Protein AF-A0A950BNY7-F1 (afdb_monomer_lite)

Structure (mmCIF, N/CA/C/O backbone):
d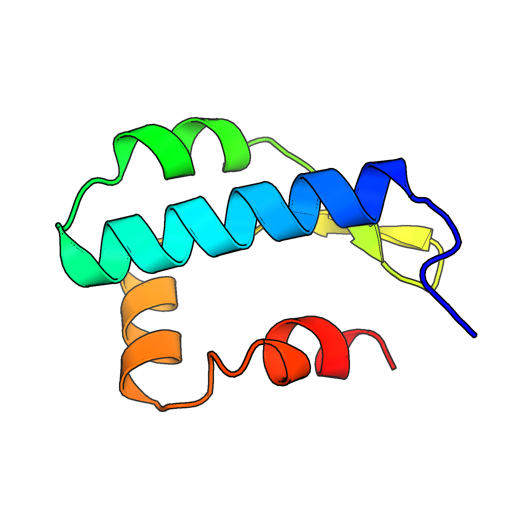ata_AF-A0A950BNY7-F1
#
_entry.id   AF-A0A950BNY7-F1
#
loop_
_atom_site.group_PDB
_atom_site.id
_atom_site.type_symbol
_atom_site.label_atom_id
_atom_site.label_alt_id
_atom_site.label_comp_id
_atom_site.label_asym_id
_atom_site.label_entity_id
_atom_site.label_seq_id
_atom_site.pdbx_PDB_ins_code
_atom_site.Cartn_x
_atom_site.Cartn_y
_atom_site.Cartn_z
_atom_site.occupancy
_atom_site.B_iso_or_equiv
_atom_site.auth_seq_id
_atom_site.auth_comp_id
_atom_site.auth_asym_id
_atom_site.auth_atom_id
_atom_site.pdbx_PDB_model_num
ATOM 1 N N . MET A 1 1 ? 10.504 -13.626 -17.006 1.00 35.88 1 MET A N 1
ATOM 2 C CA . MET A 1 1 ? 11.682 -12.914 -16.460 1.00 35.88 1 MET A CA 1
ATOM 3 C C . MET A 1 1 ? 11.294 -12.333 -15.112 1.00 35.88 1 MET A C 1
ATOM 5 O O . MET A 1 1 ? 10.402 -11.501 -15.051 1.00 35.88 1 MET A O 1
ATOM 9 N N . ALA A 1 2 ? 11.877 -12.864 -14.039 1.00 44.25 2 ALA A N 1
ATOM 10 C CA . ALA A 1 2 ? 11.507 -12.555 -12.665 1.00 44.25 2 ALA A CA 1
ATOM 11 C C . ALA A 1 2 ? 12.027 -11.173 -12.250 1.00 44.25 2 ALA A C 1
ATOM 13 O O . ALA A 1 2 ? 13.214 -10.895 -12.400 1.00 44.25 2 ALA A O 1
ATOM 14 N N . VAL A 1 3 ? 11.108 -10.333 -11.766 1.00 48.78 3 VAL A N 1
ATOM 15 C CA . VAL A 1 3 ? 11.286 -9.215 -10.825 1.00 48.78 3 VAL A CA 1
ATOM 16 C C . VAL A 1 3 ? 12.753 -8.798 -10.622 1.00 48.78 3 VAL A C 1
ATOM 18 O O . VAL A 1 3 ? 13.382 -9.133 -9.622 1.00 48.78 3 VAL A O 1
ATOM 21 N N . ARG A 1 4 ? 13.323 -8.077 -11.598 1.00 46.44 4 ARG A N 1
ATOM 22 C CA . ARG A 1 4 ? 14.761 -7.742 -11.626 1.00 46.44 4 ARG A CA 1
ATOM 23 C C . ARG A 1 4 ? 15.200 -6.694 -10.595 1.00 46.44 4 ARG A C 1
ATOM 25 O O . ARG A 1 4 ? 16.375 -6.363 -10.530 1.00 46.44 4 ARG A O 1
ATOM 32 N N . ASP A 1 5 ? 14.294 -6.252 -9.730 1.00 60.88 5 ASP A N 1
ATOM 33 C CA . ASP A 1 5 ? 14.603 -5.411 -8.582 1.00 60.88 5 ASP A CA 1
ATOM 34 C C . ASP A 1 5 ? 13.927 -5.996 -7.341 1.00 60.88 5 ASP A C 1
ATOM 36 O O . ASP A 1 5 ? 12.769 -5.702 -7.041 1.00 60.88 5 ASP A O 1
ATOM 40 N N . SER A 1 6 ? 14.664 -6.812 -6.584 1.00 64.12 6 SER A N 1
ATOM 41 C CA . SER A 1 6 ? 14.228 -7.349 -5.283 1.00 64.12 6 SER A CA 1
ATOM 42 C C . SER A 1 6 ? 13.690 -6.237 -4.357 1.00 64.12 6 SER A C 1
ATOM 44 O O . SER A 1 6 ? 12.698 -6.405 -3.652 1.00 64.12 6 SER A O 1
ATOM 46 N N . ARG A 1 7 ? 14.246 -5.021 -4.474 1.00 68.44 7 ARG A N 1
ATOM 47 C CA . ARG A 1 7 ? 13.773 -3.812 -3.776 1.00 68.44 7 ARG A CA 1
ATOM 48 C C . ARG A 1 7 ? 12.377 -3.354 -4.202 1.00 68.44 7 ARG A C 1
ATOM 50 O O . ARG A 1 7 ? 11.620 -2.850 -3.372 1.00 68.44 7 ARG A O 1
ATOM 57 N N . THR A 1 8 ? 12.038 -3.483 -5.480 1.00 70.25 8 THR A N 1
ATOM 58 C CA . THR A 1 8 ? 10.703 -3.161 -5.996 1.00 70.25 8 THR A CA 1
ATOM 59 C C . THR A 1 8 ? 9.705 -4.228 -5.556 1.00 70.25 8 THR A C 1
ATOM 61 O O . THR A 1 8 ? 8.616 -3.877 -5.106 1.00 70.25 8 THR A O 1
ATOM 64 N N . ALA A 1 9 ? 10.109 -5.504 -5.563 1.00 72.38 9 ALA A N 1
ATOM 65 C CA . ALA A 1 9 ? 9.309 -6.617 -5.052 1.00 72.38 9 ALA A CA 1
ATOM 66 C C . ALA A 1 9 ? 8.865 -6.381 -3.600 1.00 72.38 9 ALA A C 1
ATOM 68 O O . ALA A 1 9 ? 7.675 -6.444 -3.298 1.00 72.38 9 ALA A O 1
ATOM 69 N N . SER A 1 10 ? 9.802 -6.017 -2.717 1.00 77.88 10 SER A N 1
ATOM 70 C CA . SER A 1 10 ? 9.500 -5.751 -1.305 1.00 77.88 10 SER A CA 1
ATOM 71 C C . SER A 1 10 ? 8.551 -4.564 -1.113 1.00 77.88 10 SER A C 1
ATOM 73 O O . SER A 1 10 ? 7.667 -4.613 -0.260 1.00 77.88 10 SER A O 1
ATOM 75 N N . LYS A 1 11 ? 8.691 -3.498 -1.914 1.00 79.62 11 LYS A N 1
ATOM 76 C CA . LYS A 1 11 ? 7.785 -2.336 -1.854 1.00 79.62 11 LYS A CA 1
ATOM 77 C C . LYS A 1 11 ? 6.369 -2.691 -2.295 1.00 79.62 11 LYS A C 1
ATOM 79 O O . LYS A 1 11 ? 5.416 -2.224 -1.677 1.00 79.62 11 LYS A O 1
ATOM 84 N N . ILE A 1 12 ? 6.239 -3.508 -3.338 1.00 76.31 12 ILE A N 1
ATOM 85 C CA . ILE A 1 12 ? 4.937 -3.973 -3.820 1.00 76.31 12 ILE A CA 1
ATOM 86 C C . ILE A 1 12 ? 4.298 -4.911 -2.795 1.00 76.31 12 ILE A C 1
ATOM 88 O O . ILE A 1 12 ? 3.125 -4.740 -2.483 1.00 76.31 12 ILE A O 1
ATOM 92 N N . ALA A 1 13 ? 5.067 -5.835 -2.212 1.00 79.50 13 ALA A N 1
ATOM 93 C CA . ALA A 1 13 ? 4.578 -6.720 -1.157 1.00 79.50 13 ALA A CA 1
ATOM 94 C C . ALA A 1 13 ? 4.041 -5.923 0.046 1.00 79.50 13 ALA A C 1
ATOM 96 O O . ALA A 1 13 ? 2.916 -6.152 0.487 1.00 79.50 13 ALA A O 1
ATOM 97 N N . GLY A 1 14 ? 4.789 -4.916 0.513 1.00 84.12 14 GLY A N 1
ATOM 98 C CA . GLY A 1 14 ? 4.339 -4.035 1.596 1.00 84.12 14 GLY A CA 1
ATOM 99 C C . GLY A 1 14 ? 3.097 -3.210 1.239 1.00 84.12 14 GLY A C 1
ATOM 100 O O . GLY A 1 14 ? 2.215 -3.022 2.077 1.00 84.12 14 GLY A O 1
ATOM 101 N N . TYR A 1 15 ? 2.994 -2.746 -0.009 1.00 83.88 15 TYR A N 1
ATOM 102 C CA . TYR A 1 15 ? 1.794 -2.069 -0.500 1.00 83.88 15 TYR A CA 1
ATOM 103 C C . TYR A 1 15 ? 0.585 -3.016 -0.542 1.00 83.88 15 TYR A C 1
ATOM 105 O O . TYR A 1 15 ? -0.491 -2.643 -0.080 1.00 83.88 15 TYR A O 1
ATOM 113 N N . SER A 1 16 ? 0.760 -4.251 -1.015 1.00 79.75 16 SER A N 1
ATOM 114 C CA . SER A 1 16 ? -0.316 -5.244 -1.056 1.00 79.75 16 SER A CA 1
ATOM 115 C C . SER A 1 16 ? -0.813 -5.610 0.340 1.00 79.75 16 SER A C 1
ATOM 117 O O . SER A 1 16 ? -2.019 -5.735 0.539 1.00 79.75 16 SER A O 1
ATOM 119 N N . GLU A 1 17 ? 0.082 -5.746 1.320 1.00 84.19 17 GLU A N 1
ATOM 120 C CA . GLU A 1 17 ? -0.312 -5.966 2.715 1.00 84.19 17 GLU A CA 1
ATOM 121 C C . GLU A 1 17 ? -1.121 -4.776 3.256 1.00 84.19 17 GLU A C 1
ATOM 123 O O . GLU A 1 17 ? -2.141 -4.962 3.918 1.00 84.19 17 GLU A O 1
ATOM 128 N N . ALA A 1 18 ? -0.707 -3.544 2.941 1.00 86.12 18 ALA A N 1
ATOM 129 C CA . ALA A 1 18 ? -1.429 -2.342 3.346 1.00 86.12 18 ALA A CA 1
ATOM 130 C C . ALA A 1 18 ? -2.830 -2.261 2.721 1.00 86.12 18 ALA A C 1
ATOM 132 O O . ALA A 1 18 ? -3.778 -1.912 3.421 1.00 86.12 18 ALA A O 1
ATOM 133 N N . VAL A 1 19 ? -2.973 -2.609 1.438 1.00 84.31 19 VAL A N 1
ATOM 134 C CA . VAL A 1 19 ? -4.276 -2.687 0.758 1.00 84.31 19 VAL A CA 1
ATOM 135 C C . VAL A 1 19 ? -5.146 -3.771 1.384 1.00 84.31 19 VAL A C 1
ATOM 137 O O . VAL A 1 19 ? -6.301 -3.508 1.698 1.00 84.31 19 VAL A O 1
ATOM 140 N N . HIS A 1 20 ? -4.599 -4.964 1.624 1.00 82.31 20 HIS A N 1
ATOM 141 C CA . HIS A 1 20 ? -5.355 -6.055 2.235 1.00 82.31 20 HIS A CA 1
ATOM 142 C C . HIS A 1 20 ? -5.848 -5.679 3.636 1.00 82.31 20 HIS A C 1
ATOM 144 O O . HIS A 1 20 ? -7.019 -5.867 3.953 1.00 82.31 20 HIS A O 1
ATOM 150 N N . LYS A 1 21 ? -4.988 -5.051 4.446 1.00 84.56 21 LYS A N 1
ATOM 151 C CA . LYS A 1 21 ? -5.364 -4.555 5.771 1.00 84.56 21 LYS A CA 1
ATOM 152 C C . LYS A 1 21 ? -6.422 -3.454 5.690 1.00 84.56 21 LYS A C 1
ATOM 154 O O . LYS A 1 21 ? -7.376 -3.491 6.453 1.00 84.56 21 LYS A O 1
ATOM 159 N N . PHE A 1 22 ? -6.303 -2.524 4.741 1.00 85.25 22 PHE A N 1
ATOM 160 C CA . PHE A 1 22 ? -7.331 -1.511 4.492 1.00 85.25 22 PHE A CA 1
ATOM 161 C C . PHE A 1 22 ? -8.680 -2.142 4.124 1.00 85.25 22 PHE A C 1
ATOM 163 O O . PHE A 1 22 ? -9.703 -1.733 4.660 1.00 85.25 22 PHE A O 1
ATOM 170 N N . LEU A 1 23 ? -8.696 -3.159 3.262 1.00 81.25 23 LEU A N 1
ATOM 171 C CA . LEU A 1 23 ? -9.930 -3.853 2.886 1.00 81.25 23 LEU A CA 1
ATOM 172 C C . LEU A 1 23 ? -10.545 -4.635 4.058 1.00 81.25 23 LEU A C 1
ATOM 174 O O . LEU A 1 23 ? -11.764 -4.730 4.143 1.00 81.25 23 LEU A O 1
ATOM 178 N N . GLN A 1 24 ? -9.724 -5.165 4.970 1.00 83.25 24 GLN A N 1
ATOM 179 C CA . GLN A 1 24 ? -10.195 -5.900 6.148 1.00 83.25 24 GLN A CA 1
ATOM 180 C C . GLN A 1 24 ? -10.651 -4.995 7.301 1.00 83.25 24 GLN A C 1
ATOM 182 O O . GLN A 1 24 ? -11.628 -5.309 7.974 1.00 83.25 24 GLN A O 1
ATOM 187 N N . THR A 1 25 ? -9.928 -3.906 7.576 1.00 85.00 25 THR A N 1
ATOM 188 C CA . THR A 1 25 ? -10.115 -3.094 8.793 1.00 85.00 25 THR A CA 1
ATOM 189 C C . THR A 1 25 ? -10.573 -1.664 8.518 1.00 85.00 25 THR A C 1
ATOM 191 O O . THR A 1 25 ? -10.881 -0.940 9.459 1.00 85.00 25 THR A O 1
ATOM 194 N N . GLY A 1 26 ? -10.552 -1.213 7.261 1.00 82.38 26 GLY A N 1
ATOM 195 C CA . GLY A 1 26 ? -10.772 0.186 6.879 1.00 82.38 26 GLY A CA 1
ATOM 196 C C . GLY A 1 26 ? -9.603 1.129 7.199 1.00 82.38 26 GLY A C 1
ATOM 197 O O . GLY A 1 26 ? -9.719 2.334 6.980 1.00 82.38 26 GLY A O 1
ATOM 198 N N . ASP A 1 27 ? -8.474 0.620 7.710 1.00 83.06 27 ASP A N 1
ATOM 199 C CA . ASP A 1 27 ? -7.345 1.451 8.153 1.00 83.06 27 ASP A CA 1
ATOM 200 C C . ASP A 1 27 ? -6.493 1.929 6.968 1.00 83.06 27 ASP A C 1
ATOM 202 O O . ASP A 1 27 ? -5.766 1.168 6.326 1.00 83.06 27 ASP A O 1
ATOM 206 N N . GLU A 1 28 ? -6.557 3.230 6.693 1.00 81.25 28 GLU A N 1
ATOM 207 C CA . GLU A 1 28 ? -5.823 3.884 5.609 1.00 81.25 28 GLU A CA 1
ATOM 208 C C . GLU A 1 28 ? -4.432 4.395 6.009 1.00 81.25 28 GLU A C 1
ATOM 210 O O . GLU A 1 28 ? -3.689 4.920 5.171 1.00 81.25 28 GLU A O 1
ATOM 215 N N . SER A 1 29 ? -4.058 4.277 7.284 1.00 83.50 29 SER A N 1
ATOM 216 C CA . SER A 1 29 ? -2.840 4.891 7.824 1.00 83.50 29 SER A CA 1
ATOM 217 C C . SER A 1 29 ? -1.599 4.388 7.092 1.00 83.50 29 SER A C 1
ATOM 219 O O . SER A 1 29 ? -0.738 5.180 6.703 1.00 83.50 29 SER A O 1
ATOM 221 N N . LYS A 1 30 ? -1.549 3.079 6.805 1.00 81.81 30 LYS A N 1
ATOM 222 C CA . LYS A 1 30 ? -0.464 2.469 6.024 1.00 81.81 30 LYS A CA 1
ATOM 223 C C . LYS A 1 30 ? -0.473 2.913 4.556 1.00 81.81 30 LYS A C 1
ATOM 225 O O . LYS A 1 30 ? 0.599 3.092 3.984 1.00 81.81 30 LYS A O 1
ATOM 230 N N . LEU A 1 31 ? -1.642 3.152 3.951 1.00 82.38 31 LEU A N 1
ATOM 231 C CA . LEU A 1 31 ? -1.758 3.591 2.551 1.00 82.38 31 LEU A CA 1
ATOM 232 C C . LEU A 1 31 ? -1.176 4.994 2.327 1.00 82.38 31 LEU A C 1
ATOM 234 O O . LEU A 1 31 ? -0.600 5.261 1.270 1.00 82.38 31 LEU A O 1
ATOM 238 N N . ARG A 1 32 ? -1.244 5.890 3.322 1.00 82.81 32 ARG A N 1
ATOM 239 C CA . ARG A 1 32 ? -0.680 7.252 3.207 1.00 82.81 32 ARG A CA 1
ATOM 240 C C . ARG A 1 32 ? 0.823 7.250 2.929 1.00 82.81 32 ARG A C 1
ATOM 242 O O . ARG A 1 32 ? 1.287 8.117 2.186 1.00 82.81 32 ARG A O 1
ATOM 249 N N . THR A 1 33 ? 1.561 6.272 3.452 1.00 82.44 33 THR A N 1
ATOM 250 C CA . THR A 1 33 ? 3.003 6.105 3.205 1.00 82.44 33 THR A CA 1
ATOM 251 C C . THR A 1 33 ? 3.293 5.798 1.735 1.00 82.44 33 THR A C 1
ATOM 253 O O . THR A 1 33 ? 4.287 6.266 1.181 1.00 82.44 33 THR A O 1
ATOM 256 N N . PHE A 1 34 ? 2.383 5.087 1.064 1.00 81.88 34 PHE A N 1
ATOM 257 C CA . PHE A 1 34 ? 2.516 4.711 -0.344 1.00 81.88 34 PHE A CA 1
ATOM 258 C C . PHE A 1 34 ? 1.998 5.774 -1.322 1.00 81.8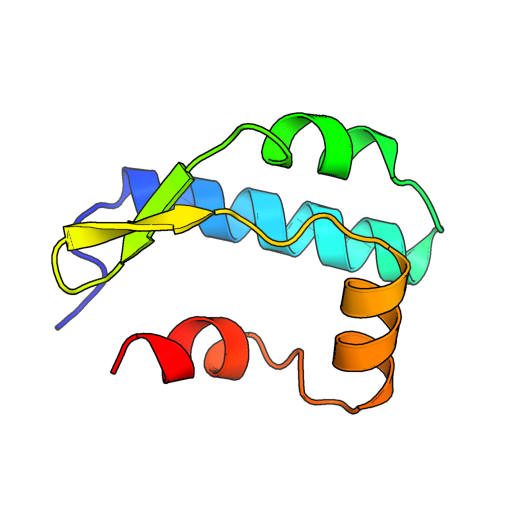8 34 PHE A C 1
ATOM 260 O O . PHE A 1 34 ? 2.366 5.749 -2.492 1.00 81.88 34 PHE A O 1
ATOM 267 N N . ARG A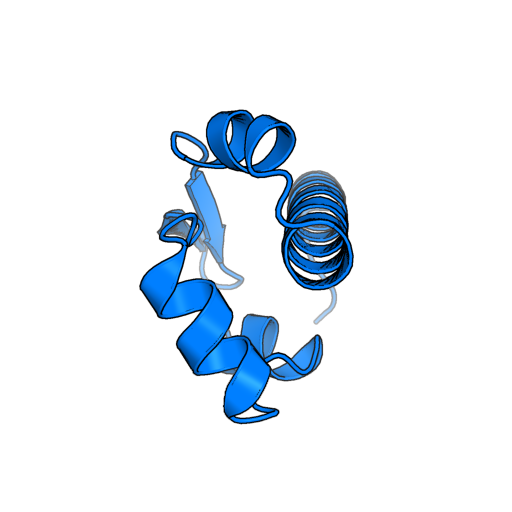 1 35 ? 1.241 6.779 -0.855 1.00 80.31 35 ARG A N 1
ATOM 268 C CA . ARG A 1 35 ? 0.612 7.809 -1.713 1.00 80.31 35 ARG A CA 1
ATOM 269 C C . ARG A 1 35 ? 1.609 8.634 -2.531 1.00 80.31 35 ARG A C 1
ATOM 271 O O . ARG A 1 35 ? 1.280 9.157 -3.597 1.00 80.31 35 ARG A O 1
ATOM 278 N N . ARG A 1 36 ? 2.823 8.812 -2.006 1.00 80.00 36 ARG A N 1
ATOM 279 C CA . ARG A 1 36 ? 3.909 9.548 -2.680 1.00 80.00 36 ARG A CA 1
ATOM 280 C C . ARG A 1 36 ? 4.957 8.623 -3.297 1.00 80.00 36 ARG A C 1
ATOM 282 O O . ARG A 1 36 ? 5.870 9.114 -3.955 1.00 80.00 36 ARG A O 1
ATOM 289 N N . LEU A 1 37 ? 4.839 7.311 -3.087 1.00 79.38 37 LEU A N 1
ATOM 290 C CA . LEU A 1 37 ? 5.782 6.343 -3.622 1.00 79.38 37 LEU A CA 1
ATOM 291 C C . LEU A 1 37 ? 5.499 6.095 -5.103 1.00 79.38 37 LEU A C 1
ATOM 293 O O . LEU A 1 37 ? 4.361 5.913 -5.539 1.00 79.38 37 LEU A O 1
ATOM 297 N N . ARG A 1 38 ? 6.584 6.091 -5.872 1.00 79.19 38 ARG A N 1
ATOM 298 C CA . ARG A 1 38 ? 6.614 5.644 -7.259 1.00 79.19 38 ARG A CA 1
ATOM 299 C C . ARG A 1 38 ? 7.467 4.389 -7.319 1.00 79.19 38 ARG A C 1
ATOM 301 O O . ARG A 1 38 ? 8.549 4.348 -6.727 1.00 79.19 38 ARG A O 1
ATOM 308 N N . ILE A 1 39 ? 6.965 3.380 -8.007 1.00 75.38 39 ILE A N 1
ATOM 309 C CA . ILE A 1 39 ? 7.700 2.153 -8.311 1.00 75.38 39 ILE A CA 1
ATOM 310 C C . ILE A 1 39 ? 8.018 2.133 -9.800 1.00 75.38 39 ILE A C 1
ATOM 312 O O . ILE A 1 39 ? 7.345 2.806 -10.574 1.00 75.38 39 ILE A O 1
ATOM 316 N N . LYS A 1 40 ? 9.054 1.400 -10.200 1.00 73.50 40 LYS A N 1
ATOM 317 C CA . LYS A 1 40 ? 9.305 1.146 -11.619 1.00 73.50 40 LYS A CA 1
ATOM 318 C C . LYS A 1 40 ? 8.563 -0.119 -12.035 1.00 73.50 40 LYS A C 1
ATOM 320 O O . LYS A 1 40 ? 8.578 -1.097 -11.288 1.00 73.50 40 LYS A O 1
ATOM 325 N N . ASP A 1 41 ? 7.910 -0.070 -13.186 1.00 70.06 41 ASP A N 1
ATOM 326 C CA . ASP A 1 41 ? 7.341 -1.241 -13.847 1.00 70.06 41 ASP A CA 1
ATOM 327 C C . ASP A 1 41 ? 8.454 -2.141 -14.422 1.00 70.06 41 ASP A C 1
ATOM 329 O O . ASP A 1 41 ? 9.642 -1.812 -14.334 1.00 70.06 41 ASP A O 1
ATOM 333 N N . ALA A 1 42 ? 8.090 -3.286 -15.006 1.00 63.69 42 ALA A N 1
ATOM 334 C CA . ALA A 1 42 ? 9.065 -4.197 -15.613 1.00 63.69 42 ALA A CA 1
ATOM 335 C C . ALA A 1 42 ? 9.775 -3.597 -16.842 1.00 63.69 42 ALA A C 1
ATOM 337 O O . ALA A 1 42 ? 10.881 -4.025 -17.167 1.00 63.69 42 ALA A O 1
ATOM 338 N N . ALA A 1 43 ? 9.173 -2.595 -17.484 1.00 65.25 43 ALA A N 1
ATOM 339 C CA . ALA A 1 43 ? 9.752 -1.817 -18.575 1.00 65.25 43 ALA A CA 1
ATOM 340 C C . ALA A 1 43 ? 10.591 -0.613 -18.081 1.00 65.25 43 ALA A C 1
ATOM 342 O O . ALA A 1 43 ? 11.190 0.100 -18.883 1.00 65.25 43 ALA A O 1
ATOM 343 N N . GLY A 1 44 ? 10.687 -0.396 -16.763 1.00 70.88 44 GLY A N 1
ATOM 344 C CA . GLY A 1 44 ? 11.422 0.702 -16.140 1.00 70.88 44 GLY A CA 1
ATOM 345 C C . GLY A 1 44 ? 10.643 2.016 -16.002 1.00 70.88 44 GLY A C 1
ATOM 346 O O . GLY A 1 44 ? 11.210 2.996 -15.506 1.00 70.88 44 GLY A O 1
ATOM 347 N N . ASN A 1 45 ? 9.363 2.057 -16.377 1.00 73.62 45 ASN A N 1
ATOM 348 C CA . ASN A 1 45 ? 8.53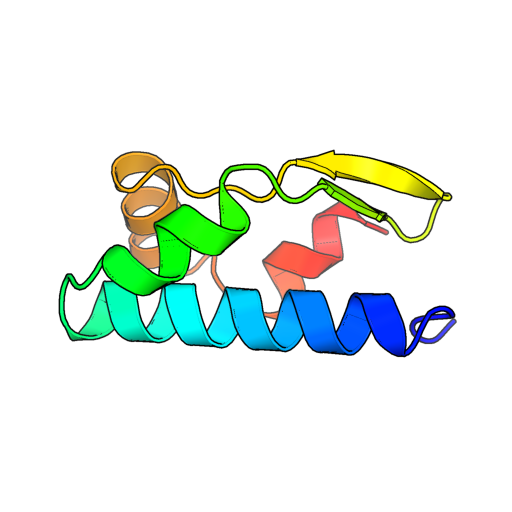6 3.255 -16.298 1.00 73.62 45 ASN A CA 1
ATOM 349 C C . ASN A 1 45 ? 8.076 3.518 -14.860 1.00 73.62 45 ASN A C 1
ATOM 351 O O . ASN A 1 45 ? 7.666 2.595 -14.151 1.00 73.62 45 ASN A O 1
ATOM 355 N N . PRO A 1 46 ? 8.102 4.777 -14.396 1.00 77.25 46 PRO A N 1
ATOM 356 C CA . PRO A 1 46 ? 7.617 5.120 -13.070 1.00 77.25 46 PRO A CA 1
ATOM 357 C C . PRO A 1 46 ? 6.085 5.041 -13.011 1.00 77.25 46 PRO A C 1
ATOM 359 O O . PRO A 1 46 ? 5.388 5.881 -13.577 1.00 77.25 46 PRO A O 1
ATOM 362 N N . ILE A 1 47 ? 5.560 4.092 -12.240 1.00 75.56 47 ILE A N 1
ATOM 363 C CA . ILE A 1 47 ? 4.138 3.981 -11.919 1.00 75.56 47 ILE A CA 1
ATOM 364 C C . ILE A 1 47 ? 3.881 4.558 -10.531 1.00 75.56 47 ILE A C 1
ATOM 366 O O . ILE A 1 47 ? 4.634 4.339 -9.575 1.00 75.56 47 ILE A O 1
ATOM 370 N N . LYS A 1 48 ? 2.781 5.298 -10.406 1.00 79.62 48 LYS A N 1
ATOM 371 C CA . LYS A 1 48 ? 2.279 5.782 -9.123 1.00 79.62 48 LYS A CA 1
ATOM 372 C C . LYS A 1 48 ? 1.411 4.695 -8.487 1.00 79.62 48 LYS A C 1
ATOM 374 O O . LYS A 1 48 ? 0.516 4.174 -9.144 1.00 79.62 48 LYS A O 1
ATOM 379 N N . LEU A 1 49 ? 1.669 4.366 -7.223 1.00 78.50 49 LEU A N 1
ATOM 380 C CA . LEU A 1 49 ? 0.846 3.398 -6.496 1.00 78.50 49 LEU A CA 1
ATOM 381 C C . LEU A 1 49 ? -0.557 3.970 -6.258 1.00 78.50 49 LEU A C 1
ATOM 383 O O . LEU A 1 49 ? -0.703 5.125 -5.846 1.00 78.50 49 LEU A O 1
ATOM 387 N N . LEU A 1 50 ? -1.583 3.158 -6.507 1.00 81.06 50 LEU A N 1
ATOM 388 C CA . LEU A 1 50 ? -2.969 3.543 -6.278 1.00 81.06 50 LEU A CA 1
ATOM 389 C C . LEU A 1 50 ? -3.269 3.518 -4.777 1.00 81.06 50 LEU A C 1
ATOM 391 O O . LEU A 1 50 ? -3.340 2.466 -4.159 1.00 81.06 50 LEU A O 1
ATOM 395 N N . THR A 1 51 ? -3.468 4.671 -4.160 1.00 82.19 51 THR A N 1
ATOM 396 C CA . THR A 1 51 ? -3.853 4.745 -2.737 1.00 82.19 51 THR A CA 1
ATOM 397 C C . THR A 1 51 ? -5.223 5.370 -2.542 1.00 82.19 51 THR A C 1
ATOM 399 O O . THR A 1 51 ? -5.564 5.758 -1.428 1.00 82.19 51 THR A O 1
ATOM 402 N N . ASP A 1 52 ? -5.964 5.561 -3.632 1.00 82.12 52 ASP A N 1
ATOM 403 C CA . ASP A 1 52 ? -7.317 6.084 -3.561 1.00 82.12 52 ASP A CA 1
ATOM 404 C C . ASP A 1 52 ? -8.254 5.009 -3.012 1.00 82.12 52 ASP A C 1
ATOM 406 O O . ASP A 1 52 ? -8.312 3.896 -3.528 1.00 82.12 52 ASP A O 1
ATOM 410 N N . LYS A 1 53 ? -8.963 5.341 -1.935 1.00 80.88 53 LYS A N 1
ATOM 411 C CA . LYS A 1 53 ? -9.802 4.394 -1.197 1.00 80.88 53 LYS A CA 1
ATOM 412 C C . LYS A 1 53 ? -10.991 3.915 -2.021 1.00 80.88 53 LYS A C 1
ATOM 414 O O . LYS A 1 53 ? -11.322 2.733 -1.964 1.00 80.88 53 LYS A O 1
ATOM 419 N N . GLN A 1 54 ? -11.617 4.816 -2.779 1.00 80.88 54 GLN A N 1
ATOM 420 C CA . GLN A 1 54 ? -12.774 4.463 -3.595 1.00 80.88 54 GLN A CA 1
ATOM 421 C C . GLN A 1 54 ? -12.358 3.547 -4.735 1.00 80.88 54 GLN A C 1
ATOM 423 O O . GLN A 1 54 ? -13.016 2.539 -4.980 1.00 80.88 54 GLN A O 1
ATOM 428 N N . GLU A 1 55 ? -11.226 3.843 -5.367 1.00 79.94 55 GLU A N 1
ATOM 429 C CA . GLU A 1 55 ? -10.718 3.004 -6.444 1.00 79.94 55 GLU A CA 1
ATOM 430 C C . GLU A 1 55 ? -10.216 1.646 -5.928 1.00 79.94 55 GLU A C 1
ATOM 432 O O . GLU A 1 55 ? -10.490 0.617 -6.541 1.00 79.94 55 GLU A O 1
ATOM 437 N N . LEU A 1 56 ? -9.563 1.600 -4.760 1.00 80.31 56 LEU A N 1
ATOM 438 C CA . LEU A 1 56 ? -9.165 0.339 -4.122 1.00 80.31 56 LEU A CA 1
ATOM 439 C C . LEU A 1 56 ? -10.372 -0.539 -3.775 1.00 80.31 56 LEU A C 1
ATOM 441 O O . LEU A 1 56 ? -10.357 -1.734 -4.061 1.00 80.31 56 LEU A O 1
ATOM 445 N N . MET A 1 57 ? -11.429 0.042 -3.201 1.00 76.62 57 MET A N 1
ATOM 446 C CA . MET A 1 57 ? -12.676 -0.681 -2.940 1.00 76.62 57 MET A CA 1
ATOM 447 C C . MET A 1 57 ? -13.332 -1.159 -4.234 1.00 76.62 57 MET A C 1
ATOM 449 O O . MET A 1 57 ? -13.815 -2.284 -4.290 1.00 76.62 57 MET A O 1
ATOM 453 N N . ARG A 1 58 ? -13.329 -0.337 -5.288 1.00 75.50 58 ARG A N 1
ATOM 454 C CA . ARG A 1 58 ? -13.898 -0.698 -6.591 1.00 75.50 58 ARG A CA 1
ATOM 455 C C . ARG A 1 58 ? -13.182 -1.897 -7.210 1.00 75.50 58 ARG A C 1
ATOM 457 O O . ARG A 1 58 ? -13.841 -2.827 -7.664 1.00 75.50 58 ARG A O 1
ATOM 464 N N . LEU A 1 59 ? -11.850 -1.893 -7.195 1.00 69.31 59 LEU A N 1
ATOM 465 C CA . LEU A 1 59 ? -11.028 -2.995 -7.704 1.00 69.31 59 LEU A CA 1
ATOM 466 C C . LEU A 1 59 ? -11.121 -4.245 -6.813 1.00 69.31 59 LEU A C 1
ATOM 468 O O . LEU A 1 59 ? -11.070 -5.364 -7.323 1.00 69.31 59 LEU A O 1
ATOM 472 N N . GLY A 1 60 ? -11.295 -4.056 -5.501 1.00 66.50 60 GLY A N 1
ATOM 473 C CA . GLY A 1 60 ? -11.459 -5.126 -4.514 1.00 66.50 60 GLY A CA 1
ATOM 474 C C . GLY A 1 60 ? -12.788 -5.847 -4.681 1.00 66.50 60 GLY A C 1
ATOM 475 O O . GLY A 1 60 ? -12.819 -7.062 -4.855 1.00 66.50 60 GLY A O 1
ATOM 476 N N . SER A 1 61 ? -13.878 -5.083 -4.723 1.00 62.69 61 SER A N 1
ATOM 477 C CA . SER A 1 61 ? -15.235 -5.593 -4.934 1.00 62.69 61 SER A CA 1
ATOM 478 C C . SER A 1 61 ? -15.432 -6.222 -6.311 1.00 62.69 61 SER A C 1
ATOM 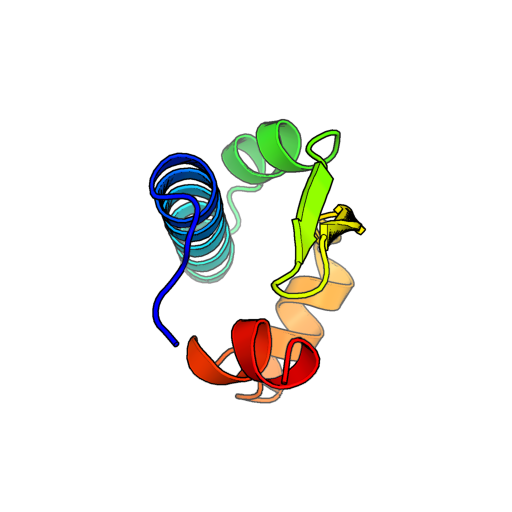480 O O . SER A 1 61 ? -16.268 -7.106 -6.456 1.00 62.69 61 SER A O 1
ATOM 482 N N . ALA A 1 62 ? -14.664 -5.807 -7.322 1.00 60.75 62 ALA A N 1
ATOM 483 C CA . ALA A 1 62 ? -14.702 -6.432 -8.641 1.00 60.75 62 ALA A CA 1
ATOM 484 C C . ALA A 1 62 ? -14.043 -7.829 -8.676 1.00 60.75 62 ALA A C 1
ATOM 486 O O . ALA A 1 62 ? -14.086 -8.481 -9.715 1.00 60.75 62 ALA A O 1
ATOM 487 N N . GLY A 1 63 ? -13.377 -8.276 -7.599 1.00 56.22 63 GLY A N 1
ATOM 488 C CA . GLY A 1 63 ? -12.543 -9.489 -7.615 1.00 56.22 63 GLY A CA 1
ATOM 489 C C . GLY A 1 63 ? -11.299 -9.364 -8.511 1.00 56.22 63 GLY A C 1
ATOM 490 O O . GLY A 1 63 ? -10.545 -10.320 -8.679 1.00 56.22 63 GLY A O 1
ATOM 491 N N . VAL A 1 64 ? -11.068 -8.169 -9.070 1.00 54.53 64 VAL A N 1
ATOM 492 C CA . VAL A 1 64 ? -9.960 -7.828 -9.975 1.00 54.53 64 VAL A CA 1
ATOM 493 C C . VAL A 1 64 ? -8.690 -7.490 -9.192 1.00 54.53 64 VAL A C 1
ATOM 495 O O . VAL A 1 64 ? -7.614 -7.429 -9.764 1.00 54.53 64 VAL A O 1
ATOM 498 N N . LEU A 1 65 ? -8.755 -7.335 -7.868 1.00 52.72 65 LEU A N 1
ATOM 499 C CA . LEU A 1 65 ? -7.572 -7.340 -7.001 1.00 52.72 65 LEU A CA 1
ATOM 500 C C . LEU A 1 65 ? -7.102 -8.779 -6.718 1.00 52.72 65 LEU A C 1
ATOM 502 O O . LEU A 1 65 ? -6.892 -9.172 -5.575 1.00 52.72 65 LEU A O 1
ATOM 506 N N . SER A 1 66 ? -6.911 -9.579 -7.767 1.00 52.28 66 SER A N 1
ATOM 507 C CA . SER A 1 66 ? -6.012 -10.727 -7.659 1.00 52.28 66 SER A CA 1
ATOM 508 C C . SER A 1 66 ? -4.587 -10.197 -7.745 1.00 52.28 66 SER A C 1
ATOM 510 O O . SER A 1 66 ? -4.313 -9.288 -8.528 1.00 52.28 66 SER A O 1
ATOM 512 N N . PHE A 1 67 ? -3.682 -10.729 -6.920 1.00 52.62 67 PHE A N 1
ATOM 513 C CA . PHE A 1 67 ? -2.273 -10.319 -6.872 1.00 52.62 67 PHE A CA 1
ATOM 514 C C . PHE A 1 67 ? -1.713 -10.204 -8.301 1.00 52.62 67 PHE A C 1
ATOM 516 O O . PHE A 1 67 ? -1.165 -9.172 -8.662 1.00 52.62 67 PHE A O 1
ATOM 523 N N . GLU A 1 68 ? -2.017 -11.185 -9.157 1.00 49.38 68 GLU A N 1
ATOM 524 C CA . GLU A 1 68 ? -1.685 -11.220 -10.585 1.00 49.38 68 GLU A CA 1
ATOM 525 C C . GLU A 1 68 ? -2.222 -10.055 -11.421 1.00 49.38 68 GLU A C 1
ATOM 527 O O . GLU A 1 68 ? -1.523 -9.615 -12.319 1.00 49.38 68 GLU A O 1
ATOM 532 N N . SER A 1 69 ? -3.397 -9.496 -11.148 1.00 50.00 69 SER A N 1
ATOM 533 C CA . SER A 1 69 ? -3.973 -8.392 -11.931 1.00 50.00 69 SER A CA 1
ATOM 534 C C . SER A 1 69 ? -3.253 -7.060 -11.694 1.00 50.00 69 SER A C 1
ATOM 536 O O . SER A 1 69 ? -3.150 -6.241 -12.608 1.00 50.00 69 SER A O 1
ATOM 538 N N . LEU A 1 70 ? -2.685 -6.862 -10.495 1.00 54.19 70 LEU A N 1
ATOM 539 C CA . LEU A 1 70 ? -1.759 -5.756 -10.215 1.00 54.19 70 LEU A CA 1
ATOM 540 C C . LEU A 1 70 ? -0.456 -5.887 -11.026 1.00 54.19 70 LEU A C 1
ATOM 542 O O . LEU A 1 70 ? 0.149 -4.870 -11.364 1.00 54.19 70 LEU A O 1
ATOM 546 N N . TYR A 1 71 ? -0.047 -7.115 -11.370 1.00 47.84 71 TYR A N 1
ATOM 547 C CA . TYR A 1 71 ? 1.128 -7.396 -12.207 1.00 47.84 71 TYR A CA 1
ATOM 548 C C . TYR A 1 71 ? 0.800 -7.542 -13.701 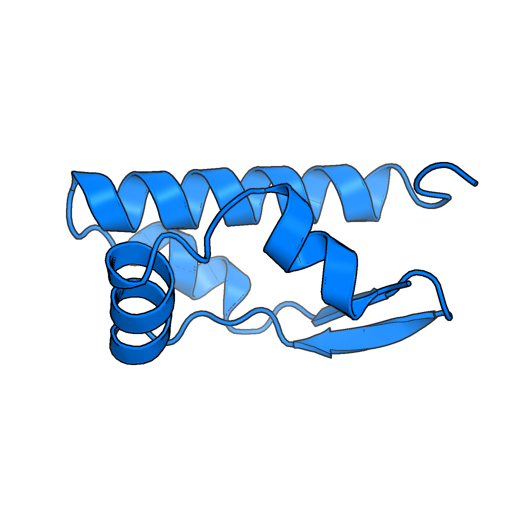1.00 47.84 71 TYR A C 1
ATOM 550 O O . TYR A 1 71 ? 1.668 -7.290 -14.528 1.00 47.84 71 TYR A O 1
ATOM 558 N N . ALA A 1 72 ? -0.427 -7.907 -14.080 1.00 44.72 72 ALA A N 1
ATOM 559 C CA . ALA A 1 72 ? -0.798 -8.214 -15.464 1.00 44.72 72 ALA A CA 1
ATOM 560 C C . ALA A 1 72 ? -0.833 -6.970 -16.355 1.00 44.72 72 ALA A C 1
ATOM 562 O O . ALA A 1 72 ? -0.669 -7.071 -17.563 1.00 44.72 72 ALA A O 1
ATOM 563 N N . ARG A 1 73 ? -0.967 -5.775 -15.767 1.00 45.12 73 ARG A N 1
ATOM 564 C CA . ARG A 1 73 ? -0.805 -4.510 -16.502 1.00 45.12 73 ARG A CA 1
ATOM 565 C C . ARG A 1 73 ? 0.664 -4.142 -16.766 1.00 45.12 73 ARG A C 1
ATOM 567 O O . ARG A 1 73 ? 0.940 -3.057 -17.265 1.00 45.12 73 ARG A O 1
ATOM 574 N N . VAL A 1 74 ? 1.593 -5.019 -16.387 1.00 44.22 74 VAL A N 1
ATOM 575 C CA . VAL A 1 74 ? 3.045 -4.851 -16.519 1.00 44.22 74 VAL A CA 1
ATOM 576 C C . VAL A 1 74 ? 3.642 -5.837 -17.545 1.00 44.22 74 VAL A C 1
ATOM 578 O O . VAL A 1 74 ? 4.859 -5.846 -17.732 1.00 44.22 74 VAL A O 1
ATOM 581 N N . ALA A 1 75 ? 2.810 -6.658 -18.200 1.00 37.44 75 ALA A N 1
ATOM 582 C CA . ALA A 1 75 ? 3.208 -7.580 -19.267 1.00 37.44 75 ALA A CA 1
ATOM 583 C C . ALA A 1 75 ? 2.899 -7.009 -20.657 1.00 37.44 75 ALA A C 1
ATOM 585 O O . ALA A 1 75 ? 1.817 -6.397 -20.812 1.00 37.44 75 ALA A O 1
#

Foldseek 3Di:
DPDPDVVLVVVLVQCLVLLVCCVVPVDLPSLVVQQPDWGAAPVRDTDRDDSDSVVSVVCVVVVCPDVVNVNVVRD

Radius of gyration: 12.17 Å; chains: 1; bounding box: 30×22×28 Å

Sequence (75 aa):
MAVRDSRTASKIAGYSEAVHKFLQTGDESKLRTFRRLRIKDAAGNPIKLLTDKQELMRLGSAGVLSFESLYARVA

Secondary structure (DSSP, 8-state):
---S-HHHHHHHHHHHHHHHHHHHH---HHHHHHTT-EEE-TTS-EEEP---HHHHHHHHHTT---HHHHHHTT-

pLDDT: mean 70.83, std 13.94, range [35.88, 86.12]